Protein AF-A0A6A9SVN7-F1 (afdb_monomer_lite)

Structure (mmCIF, N/CA/C/O backbone):
data_AF-A0A6A9SVN7-F1
#
_entry.id   AF-A0A6A9SVN7-F1
#
loop_
_atom_site.group_PDB
_atom_site.id
_atom_site.type_symbol
_atom_site.label_atom_id
_atom_site.label_alt_id
_atom_site.label_comp_id
_atom_site.label_asym_id
_atom_site.label_entity_id
_atom_site.label_seq_id
_atom_site.pdbx_PDB_ins_code
_atom_site.Cartn_x
_atom_site.Cartn_y
_atom_site.Cartn_z
_atom_site.occupancy
_atom_site.B_iso_or_equiv
_atom_site.auth_seq_id
_atom_site.auth_comp_id
_atom_site.auth_asym_id
_atom_site.auth_atom_id
_atom_site.pdbx_PDB_model_num
ATOM 1 N N . MET A 1 1 ? -4.349 13.868 -35.148 1.00 42.91 1 MET A N 1
ATOM 2 C CA . MET A 1 1 ? -4.771 12.957 -34.073 1.00 42.91 1 MET A CA 1
ATOM 3 C C . MET A 1 1 ? -3.651 13.036 -33.064 1.00 42.91 1 MET A C 1
ATOM 5 O O . MET A 1 1 ? -2.579 12.527 -33.356 1.00 42.91 1 MET A O 1
ATOM 9 N N . GLU A 1 2 ? -3.814 13.814 -31.999 1.00 44.47 2 GLU A N 1
ATOM 10 C CA . GLU A 1 2 ? -2.861 13.771 -30.889 1.00 44.47 2 GLU A CA 1
ATOM 11 C C . GLU A 1 2 ? -3.021 12.393 -30.251 1.00 44.47 2 GLU A C 1
ATOM 13 O O . GLU A 1 2 ? -4.013 12.118 -29.583 1.00 44.47 2 GLU A O 1
ATOM 18 N N . GLN A 1 3 ? -2.095 11.485 -30.566 1.00 47.31 3 GLN A N 1
ATOM 19 C CA . GLN A 1 3 ? -1.826 10.354 -29.695 1.00 47.31 3 GLN A CA 1
ATOM 20 C C . GLN A 1 3 ? -1.275 10.984 -28.423 1.00 47.31 3 GLN A C 1
ATOM 22 O O . GLN A 1 3 ? -0.116 11.386 -28.376 1.00 47.31 3 GLN A O 1
ATOM 27 N N . THR A 1 4 ? -2.140 11.196 -27.437 1.00 45.47 4 THR A N 1
ATOM 28 C CA . THR A 1 4 ? -1.684 11.424 -26.075 1.00 45.47 4 THR A CA 1
ATOM 29 C C . THR A 1 4 ? -0.906 10.175 -25.700 1.00 45.47 4 THR A C 1
ATOM 31 O O . THR A 1 4 ? -1.495 9.099 -25.604 1.00 45.47 4 THR A O 1
ATOM 34 N N . ASP A 1 5 ? 0.409 10.325 -25.607 1.00 53.16 5 ASP A N 1
ATOM 35 C CA . ASP A 1 5 ? 1.361 9.379 -25.038 1.00 53.16 5 ASP A CA 1
ATOM 36 C C . ASP A 1 5 ? 0.943 9.160 -23.576 1.00 53.16 5 ASP A C 1
ATOM 38 O O . ASP A 1 5 ? 1.413 9.825 -22.658 1.00 53.16 5 ASP A O 1
ATOM 42 N N . ALA A 1 6 ? -0.113 8.373 -23.367 1.00 55.12 6 ALA A N 1
ATOM 43 C CA . ALA A 1 6 ? -0.473 7.922 -22.040 1.00 55.12 6 ALA A CA 1
ATOM 44 C C . ALA A 1 6 ? 0.649 6.958 -21.655 1.00 55.12 6 ALA A C 1
ATOM 46 O O . ALA A 1 6 ? 0.839 5.986 -22.391 1.00 55.12 6 ALA A O 1
ATOM 47 N N . PRO A 1 7 ? 1.415 7.233 -20.585 1.00 61.06 7 PRO A N 1
ATOM 48 C CA . PRO A 1 7 ? 2.543 6.390 -20.231 1.00 61.06 7 PRO A CA 1
ATOM 49 C C . PRO A 1 7 ? 2.046 4.954 -20.087 1.00 61.06 7 PRO A C 1
ATOM 51 O O . PRO A 1 7 ? 1.025 4.705 -19.432 1.00 61.06 7 PRO A O 1
ATOM 54 N N . ASP A 1 8 ? 2.741 4.013 -20.729 1.00 79.31 8 ASP A N 1
ATOM 55 C CA . ASP A 1 8 ? 2.484 2.592 -20.530 1.00 79.31 8 ASP A CA 1
ATOM 56 C C . ASP A 1 8 ? 2.488 2.308 -19.018 1.00 79.31 8 ASP A C 1
ATOM 58 O O . ASP A 1 8 ? 3.304 2.872 -18.285 1.00 79.31 8 ASP A O 1
ATOM 62 N N . GLY A 1 9 ? 1.581 1.457 -18.523 1.00 82.00 9 GLY A N 1
ATOM 63 C CA . GLY A 1 9 ? 1.379 1.272 -17.074 1.00 82.00 9 GLY A CA 1
ATOM 64 C C . GLY A 1 9 ? 2.663 0.940 -16.297 1.00 82.00 9 GLY A C 1
ATOM 65 O O . GLY A 1 9 ? 2.828 1.359 -15.156 1.00 82.00 9 GLY A O 1
ATOM 66 N N . TRP A 1 10 ? 3.618 0.272 -16.945 1.00 86.00 10 TRP A N 1
ATOM 67 C CA . TRP A 1 10 ? 4.940 -0.026 -16.389 1.00 86.00 10 TRP A CA 1
ATOM 68 C C . TRP A 1 10 ? 5.873 1.186 -16.314 1.00 86.00 10 TRP A C 1
ATOM 70 O O . TRP A 1 10 ? 6.613 1.317 -15.342 1.00 86.00 10 TRP A O 1
ATOM 80 N N . SER A 1 11 ? 5.828 2.080 -17.304 1.00 87.50 11 SER A N 1
ATOM 81 C CA . SER A 1 11 ? 6.566 3.349 -17.268 1.00 87.50 11 SER A CA 1
ATOM 82 C C . SER A 1 11 ? 6.044 4.222 -16.131 1.00 87.50 11 SER A C 1
ATOM 84 O O . SER A 1 11 ? 6.832 4.722 -15.338 1.00 87.50 11 SER A O 1
ATOM 86 N N . LEU A 1 12 ? 4.719 4.281 -15.956 1.00 87.06 12 LEU A N 1
ATOM 87 C CA . LEU A 1 12 ? 4.095 5.006 -14.848 1.00 87.06 12 LEU A CA 1
ATOM 88 C C . LEU A 1 12 ? 4.547 4.478 -13.474 1.00 87.06 12 LEU A C 1
ATOM 90 O O . LEU A 1 12 ? 4.893 5.269 -12.598 1.00 87.06 12 LEU A O 1
ATOM 94 N N . LEU A 1 13 ? 4.585 3.152 -13.287 1.00 90.50 13 LEU A N 1
ATOM 95 C CA . LEU A 1 13 ? 5.096 2.533 -12.055 1.00 90.50 13 LEU A CA 1
ATOM 96 C C . LEU A 1 13 ? 6.576 2.858 -11.804 1.00 90.50 13 LEU A C 1
ATOM 98 O O . LEU A 1 13 ? 6.973 3.016 -10.653 1.00 90.50 13 LEU A O 1
ATOM 102 N N . ALA A 1 14 ? 7.387 2.941 -12.861 1.00 90.06 14 ALA A N 1
ATOM 103 C CA . ALA A 1 14 ? 8.813 3.248 -12.762 1.00 90.06 14 ALA A CA 1
ATOM 104 C C . ALA A 1 14 ? 9.091 4.735 -12.488 1.00 90.06 14 ALA A C 1
ATOM 106 O O . ALA A 1 14 ? 10.074 5.060 -11.825 1.00 90.06 14 ALA A O 1
ATOM 107 N N . GLU A 1 15 ? 8.245 5.629 -13.000 1.00 91.19 15 GLU A N 1
ATOM 108 C CA . GLU A 1 15 ? 8.360 7.081 -12.818 1.00 91.19 15 GLU A CA 1
ATOM 109 C C . GLU A 1 15 ? 7.776 7.565 -11.484 1.00 91.19 15 GLU A C 1
ATOM 111 O O . GLU A 1 15 ? 8.130 8.647 -11.020 1.00 91.19 15 GLU A O 1
ATOM 116 N N . THR A 1 16 ? 6.899 6.774 -10.859 1.00 92.19 16 THR A N 1
ATOM 117 C CA . THR A 1 16 ? 6.242 7.142 -9.601 1.00 92.19 16 THR A CA 1
ATOM 118 C C . THR A 1 16 ? 6.982 6.541 -8.406 1.00 92.19 16 THR A C 1
ATOM 120 O O . THR A 1 16 ? 6.931 5.330 -8.168 1.00 92.19 16 THR A O 1
ATOM 123 N N . ASP A 1 17 ? 7.639 7.391 -7.614 1.00 93.06 17 ASP A N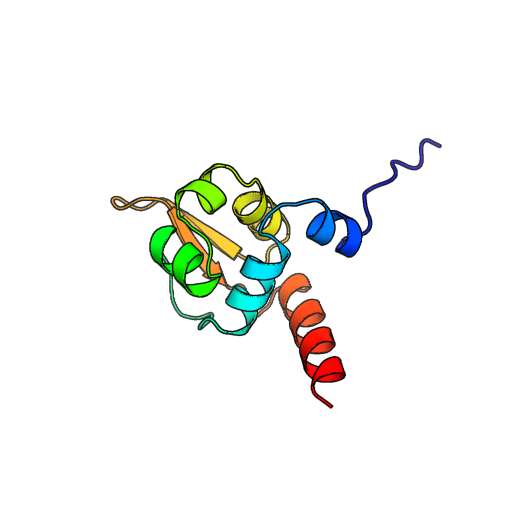 1
ATOM 124 C CA . ASP A 1 17 ? 8.365 6.981 -6.408 1.00 93.06 17 ASP A CA 1
ATOM 125 C C . ASP A 1 17 ? 7.497 6.120 -5.475 1.00 93.06 17 ASP A C 1
ATOM 127 O O . ASP A 1 17 ? 6.408 6.508 -5.059 1.00 93.06 17 ASP A O 1
ATOM 131 N N . GLY A 1 18 ? 7.981 4.928 -5.123 1.00 93.69 18 GLY A N 1
ATOM 132 C CA . GLY A 1 18 ? 7.296 4.013 -4.204 1.00 93.69 18 GLY A CA 1
ATOM 133 C C . GLY A 1 18 ? 6.158 3.185 -4.814 1.00 93.69 18 GLY A C 1
ATOM 134 O O . GLY A 1 18 ? 5.685 2.264 -4.150 1.00 93.69 18 GLY A O 1
ATOM 135 N N . ALA A 1 19 ? 5.755 3.414 -6.069 1.00 94.94 19 ALA A N 1
ATOM 136 C CA . ALA A 1 19 ? 4.652 2.665 -6.678 1.00 94.94 19 ALA A CA 1
ATOM 137 C C . ALA A 1 19 ? 4.956 1.169 -6.838 1.00 94.94 19 ALA A C 1
ATOM 139 O O . ALA A 1 19 ? 4.122 0.335 -6.499 1.00 94.94 19 ALA A O 1
ATOM 140 N N . ALA A 1 20 ? 6.170 0.814 -7.269 1.00 94.50 20 ALA A N 1
ATOM 141 C CA . ALA A 1 20 ? 6.588 -0.587 -7.350 1.00 94.50 20 ALA A CA 1
ATOM 142 C C . ALA A 1 20 ? 6.601 -1.279 -5.972 1.00 94.50 20 ALA A C 1
ATOM 144 O O . ALA A 1 20 ? 6.216 -2.440 -5.863 1.00 94.50 20 ALA A O 1
ATOM 145 N N . ALA A 1 21 ? 7.006 -0.563 -4.917 1.00 96.00 21 ALA A N 1
ATOM 146 C CA . ALA A 1 21 ? 7.033 -1.094 -3.555 1.00 96.00 21 ALA A CA 1
ATOM 147 C C . ALA A 1 21 ? 5.618 -1.295 -2.986 1.00 96.00 21 ALA A C 1
ATOM 149 O O . ALA A 1 21 ? 5.352 -2.293 -2.321 1.00 96.00 21 ALA A O 1
ATOM 150 N N . LEU A 1 22 ? 4.697 -0.376 -3.287 1.00 96.44 22 LEU A N 1
ATOM 151 C CA . LEU A 1 22 ? 3.285 -0.499 -2.922 1.00 96.44 22 LEU A CA 1
ATOM 152 C C . LEU A 1 22 ? 2.579 -1.615 -3.695 1.00 96.44 22 LEU A C 1
ATOM 154 O O . LEU A 1 22 ? 1.766 -2.324 -3.112 1.00 96.44 22 LEU A O 1
ATOM 158 N N . LEU A 1 23 ? 2.907 -1.802 -4.977 1.00 95.69 23 LEU A N 1
ATOM 159 C CA . LEU A 1 23 ? 2.388 -2.913 -5.773 1.00 95.69 23 LEU A CA 1
ATOM 160 C C . LEU A 1 23 ? 2.854 -4.262 -5.211 1.00 95.69 23 LEU A C 1
ATOM 162 O O . LEU A 1 23 ? 2.041 -5.163 -5.033 1.00 95.69 23 LEU A O 1
ATOM 166 N N . ASP A 1 24 ? 4.142 -4.388 -4.878 1.00 95.69 24 ASP A N 1
ATOM 167 C CA . ASP A 1 24 ? 4.672 -5.582 -4.207 1.00 95.69 24 ASP A CA 1
ATOM 168 C C . ASP A 1 24 ? 3.986 -5.828 -2.854 1.00 95.69 24 ASP A C 1
ATOM 170 O O . ASP A 1 24 ? 3.605 -6.958 -2.548 1.00 95.69 24 ASP A O 1
ATOM 174 N N . ALA A 1 25 ? 3.779 -4.774 -2.058 1.00 96.69 25 ALA A N 1
ATOM 175 C CA . ALA A 1 25 ? 3.061 -4.881 -0.794 1.00 96.69 25 ALA A CA 1
ATOM 176 C C . ALA A 1 25 ? 1.623 -5.371 -0.999 1.00 96.69 25 ALA A C 1
ATOM 178 O O . ALA A 1 25 ? 1.202 -6.294 -0.308 1.00 96.69 25 ALA A O 1
ATOM 179 N N . ALA A 1 26 ? 0.897 -4.824 -1.977 1.00 96.38 26 ALA A N 1
ATOM 180 C CA . ALA A 1 26 ? -0.475 -5.226 -2.279 1.00 96.38 26 ALA A CA 1
ATOM 181 C C . A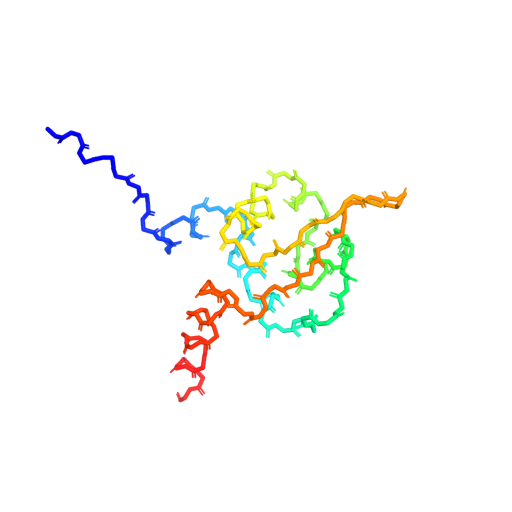LA A 1 26 ? -0.595 -6.729 -2.585 1.00 96.38 26 ALA A C 1
ATOM 183 O O . ALA A 1 26 ? -1.546 -7.366 -2.146 1.00 96.38 26 ALA A O 1
ATOM 184 N N . LEU A 1 27 ? 0.393 -7.323 -3.264 1.00 95.94 27 LEU A N 1
ATOM 185 C CA . LEU A 1 27 ? 0.417 -8.764 -3.552 1.00 95.94 27 LEU A CA 1
ATOM 186 C C . LEU A 1 27 ? 0.671 -9.644 -2.312 1.00 95.94 27 LEU A C 1
ATOM 188 O O . LEU A 1 27 ? 0.442 -10.852 -2.368 1.00 95.94 27 LEU A O 1
ATOM 192 N N . ARG A 1 28 ? 1.163 -9.069 -1.207 1.00 95.00 28 ARG A N 1
ATOM 193 C CA . ARG A 1 28 ? 1.452 -9.778 0.054 1.00 95.00 28 ARG A CA 1
ATOM 194 C C . ARG A 1 28 ? 0.405 -9.552 1.143 1.00 95.00 28 ARG A C 1
ATOM 196 O O . ARG A 1 28 ? 0.368 -10.331 2.095 1.00 95.00 28 ARG A O 1
ATOM 203 N N . LEU A 1 29 ? -0.364 -8.472 1.043 1.00 96.62 29 LEU A N 1
ATOM 204 C CA . LEU A 1 29 ? -1.397 -8.095 2.004 1.00 96.62 29 LEU A CA 1
ATOM 205 C C . LEU A 1 29 ? -2.670 -8.928 1.814 1.00 96.62 29 LEU A C 1
ATOM 207 O O . LEU A 1 29 ? -2.917 -9.474 0.738 1.00 96.62 29 LEU A O 1
ATOM 211 N N . ASP A 1 30 ? -3.468 -9.029 2.875 1.00 94.69 30 ASP A N 1
ATOM 212 C CA . ASP A 1 30 ? -4.747 -9.731 2.845 1.00 94.69 30 ASP A CA 1
ATOM 213 C C . ASP A 1 30 ? -5.834 -8.814 2.247 1.00 94.69 30 ASP A C 1
ATOM 215 O O . ASP A 1 30 ? -6.025 -7.699 2.738 1.00 94.69 30 ASP A O 1
ATOM 219 N N . PRO A 1 31 ? -6.538 -9.225 1.177 1.00 94.50 31 PRO A N 1
ATOM 220 C CA . PRO A 1 31 ? -7.514 -8.365 0.508 1.00 94.50 31 PRO A CA 1
ATOM 221 C C . PRO A 1 31 ? -8.822 -8.185 1.290 1.00 94.50 31 PRO A C 1
ATOM 223 O O . PRO A 1 31 ? -9.586 -7.267 0.991 1.00 94.50 31 PRO A O 1
ATOM 226 N N . ASP A 1 32 ? -9.095 -9.016 2.301 1.00 93.88 32 ASP A N 1
ATOM 227 C CA . ASP A 1 32 ? -10.264 -8.860 3.171 1.00 93.88 32 ASP A CA 1
ATOM 228 C C . ASP A 1 32 ? -9.995 -7.882 4.337 1.00 93.88 32 ASP A C 1
ATOM 230 O O . ASP A 1 32 ? -10.926 -7.485 5.050 1.00 93.88 32 ASP A O 1
ATOM 234 N N . GLU A 1 33 ? -8.744 -7.447 4.523 1.00 96.06 33 GLU A N 1
ATOM 235 C CA . GLU A 1 33 ? -8.316 -6.548 5.594 1.00 96.06 33 GLU A CA 1
ATOM 236 C C . GLU A 1 33 ? -8.160 -5.088 5.126 1.00 96.06 33 GLU A C 1
ATOM 238 O O . GLU A 1 33 ? -7.895 -4.783 3.963 1.00 96.06 33 GLU A O 1
ATOM 243 N N . GLN A 1 34 ? -8.362 -4.152 6.058 1.00 96.75 34 GLN A N 1
ATOM 244 C CA . GLN A 1 34 ? -8.143 -2.723 5.835 1.00 96.75 34 GLN A CA 1
ATOM 245 C C . GLN A 1 34 ? -6.861 -2.289 6.536 1.00 96.75 34 GLN A C 1
ATOM 247 O O . GLN A 1 34 ? -6.682 -2.557 7.723 1.00 96.75 34 GLN A O 1
ATOM 252 N N . TYR A 1 35 ? -6.028 -1.545 5.819 1.00 96.62 35 TYR A N 1
ATOM 253 C CA . TYR A 1 35 ? -4.738 -1.060 6.285 1.00 96.62 35 TYR A CA 1
ATOM 254 C C . TYR A 1 35 ? -4.740 0.460 6.378 1.00 96.62 35 TYR A C 1
ATOM 256 O O . TYR A 1 35 ? -5.155 1.157 5.453 1.00 96.62 35 TYR A O 1
ATOM 264 N N . THR A 1 36 ? -4.243 1.008 7.480 1.00 96.25 36 THR A N 1
ATOM 265 C CA . THR A 1 36 ? -3.979 2.448 7.583 1.00 96.25 36 THR A CA 1
ATOM 266 C C . THR A 1 36 ? -2.810 2.857 6.683 1.00 96.25 36 THR A C 1
ATOM 268 O O . THR A 1 36 ? -1.976 2.031 6.309 1.00 96.25 36 THR A O 1
ATOM 271 N N . SER A 1 37 ? -2.662 4.158 6.401 1.00 94.50 37 SER A N 1
ATOM 272 C CA . SER A 1 37 ? -1.467 4.691 5.718 1.00 94.50 37 SER A CA 1
ATOM 273 C C . SER A 1 37 ? -0.149 4.223 6.355 1.00 94.50 37 SER A C 1
ATOM 275 O O . SER A 1 37 ? 0.826 3.976 5.652 1.00 94.50 37 SER A O 1
ATOM 277 N N . THR A 1 38 ? -0.110 4.086 7.685 1.00 95.44 38 THR A N 1
ATOM 278 C CA . THR A 1 38 ? 1.100 3.650 8.398 1.00 95.44 38 THR A CA 1
ATOM 279 C C . THR A 1 38 ? 1.415 2.186 8.123 1.00 95.44 38 THR A C 1
ATOM 281 O O . THR A 1 38 ? 2.561 1.857 7.832 1.00 95.44 38 THR A O 1
ATOM 284 N N . GLU A 1 39 ? 0.407 1.319 8.195 1.00 96.62 39 GLU A N 1
ATOM 285 C CA . GLU A 1 39 ? 0.560 -0.116 7.933 1.00 96.62 39 GLU A CA 1
ATOM 286 C C . GLU A 1 39 ? 0.897 -0.378 6.467 1.00 96.62 39 GLU A C 1
ATOM 288 O O . GLU A 1 39 ? 1.764 -1.198 6.173 1.00 96.62 39 GLU A O 1
ATOM 293 N N . LEU A 1 40 ? 0.291 0.380 5.550 1.00 95.94 40 LEU A N 1
ATOM 294 C CA . LEU A 1 40 ? 0.613 0.309 4.131 1.00 95.94 40 LEU A CA 1
ATOM 295 C C . LEU A 1 40 ? 2.068 0.729 3.856 1.00 95.94 40 LEU A C 1
ATOM 297 O O . LEU A 1 40 ? 2.772 0.053 3.104 1.00 95.94 40 LEU A O 1
ATOM 301 N N . ALA A 1 41 ? 2.540 1.816 4.481 1.00 96.31 41 ALA A N 1
ATOM 302 C CA . ALA A 1 41 ? 3.932 2.248 4.357 1.00 96.31 41 ALA A CA 1
ATOM 303 C C . ALA A 1 41 ? 4.905 1.188 4.894 1.00 96.31 41 ALA A C 1
ATOM 305 O O . ALA A 1 41 ? 5.890 0.879 4.226 1.00 96.31 41 ALA A O 1
ATOM 306 N N . ASP A 1 42 ? 4.609 0.607 6.061 1.00 96.88 42 ASP A N 1
ATOM 307 C CA . ASP A 1 42 ? 5.423 -0.450 6.670 1.00 96.88 42 ASP A CA 1
ATOM 308 C C . ASP A 1 42 ? 5.491 -1.695 5.775 1.00 96.88 42 ASP A C 1
ATOM 310 O O . ASP A 1 42 ? 6.583 -2.168 5.449 1.00 96.88 42 ASP A O 1
ATOM 314 N N . ALA A 1 43 ? 4.342 -2.152 5.267 1.00 96.69 43 ALA A N 1
ATOM 315 C CA . ALA A 1 43 ? 4.260 -3.288 4.355 1.00 96.69 43 ALA A CA 1
ATOM 316 C C . ALA A 1 43 ? 5.069 -3.073 3.065 1.00 96.69 43 ALA A C 1
ATOM 318 O O . ALA A 1 43 ? 5.672 -4.023 2.555 1.00 96.69 43 ALA A O 1
ATOM 319 N N . ALA A 1 44 ? 5.113 -1.837 2.559 1.00 96.25 44 ALA A N 1
ATOM 320 C CA . ALA A 1 44 ? 5.895 -1.433 1.390 1.00 96.25 44 ALA A CA 1
ATOM 321 C C . ALA A 1 44 ? 7.363 -1.088 1.703 1.00 96.25 44 ALA A C 1
ATOM 323 O O . ALA A 1 44 ? 8.135 -0.803 0.787 1.00 96.25 44 ALA A O 1
ATOM 324 N N . GLY A 1 45 ? 7.778 -1.095 2.974 1.00 96.50 45 GLY A N 1
ATOM 325 C CA . GLY A 1 45 ? 9.126 -0.688 3.381 1.00 96.50 45 GLY A CA 1
ATOM 326 C C . GLY A 1 45 ? 9.426 0.798 3.135 1.00 96.50 45 GLY A C 1
ATOM 327 O O . GLY A 1 45 ? 10.589 1.179 2.989 1.00 96.50 45 GLY A O 1
ATOM 328 N N . LEU A 1 46 ? 8.389 1.633 3.067 1.00 96.06 46 LEU A N 1
ATOM 329 C CA . LEU A 1 46 ? 8.471 3.077 2.862 1.00 96.06 46 LEU A CA 1
ATOM 330 C C . LEU A 1 46 ? 8.367 3.815 4.197 1.00 96.06 46 LEU A C 1
ATOM 332 O O . LEU A 1 46 ? 7.737 3.348 5.146 1.00 96.06 46 LEU A O 1
ATOM 336 N N . THR A 1 47 ? 8.938 5.018 4.282 1.00 95.69 47 THR A N 1
ATOM 337 C CA . THR A 1 47 ? 8.611 5.890 5.416 1.00 95.69 47 THR A CA 1
ATOM 338 C C . THR A 1 47 ? 7.264 6.570 5.178 1.00 95.69 47 THR A C 1
ATOM 340 O O . THR A 1 47 ? 6.893 6.862 4.043 1.00 95.69 47 THR A O 1
ATOM 343 N N . MET A 1 48 ? 6.554 6.928 6.253 1.00 94.25 48 MET A N 1
ATOM 344 C CA . MET A 1 48 ? 5.321 7.728 6.154 1.00 94.25 48 MET A CA 1
ATOM 345 C C . MET A 1 48 ? 5.518 9.039 5.383 1.00 94.25 48 MET A C 1
ATOM 347 O O . MET A 1 48 ? 4.604 9.520 4.720 1.00 94.25 48 MET A O 1
ATOM 351 N N . LYS A 1 49 ? 6.721 9.623 5.451 1.00 94.50 49 LYS A N 1
ATOM 352 C CA . LYS A 1 49 ? 7.044 10.833 4.696 1.00 94.50 49 LYS A CA 1
ATOM 353 C C . LYS A 1 49 ? 7.127 10.546 3.196 1.00 94.50 49 LYS A C 1
ATOM 355 O O . LYS A 1 49 ? 6.664 11.372 2.422 1.00 94.50 49 LYS A O 1
ATOM 360 N N . ASP A 1 50 ? 7.700 9.410 2.801 1.00 93.12 50 ASP A N 1
ATOM 361 C CA . ASP A 1 50 ? 7.773 9.007 1.392 1.00 93.12 50 ASP A CA 1
ATOM 362 C C . ASP A 1 50 ? 6.375 8.711 0.847 1.00 93.12 50 ASP A C 1
ATOM 364 O O . ASP A 1 50 ? 6.027 9.204 -0.220 1.00 93.12 50 ASP A O 1
ATOM 368 N N . LEU A 1 51 ? 5.542 8.004 1.620 1.00 92.25 51 LEU A N 1
ATOM 369 C CA . LEU A 1 51 ? 4.154 7.726 1.246 1.00 92.25 51 LEU A CA 1
ATOM 370 C C . LEU A 1 51 ? 3.346 9.018 1.038 1.00 92.25 51 LEU A C 1
ATOM 372 O O . LEU A 1 51 ? 2.611 9.128 0.067 1.00 92.25 51 LEU A O 1
ATOM 376 N N . TYR A 1 52 ? 3.496 10.004 1.928 1.00 90.12 52 TYR A N 1
ATOM 377 C CA . TYR A 1 52 ? 2.747 11.265 1.856 1.00 90.12 52 TYR A CA 1
ATOM 378 C C . TYR A 1 52 ? 3.223 12.199 0.734 1.00 90.12 52 TYR A C 1
ATOM 380 O O . TYR A 1 52 ? 2.453 13.011 0.230 1.00 90.12 52 TYR A O 1
ATOM 388 N N . LEU A 1 53 ? 4.510 12.141 0.385 1.00 91.69 53 LEU A N 1
ATOM 389 C CA . LEU A 1 53 ? 5.077 12.939 -0.705 1.00 91.69 53 LEU A CA 1
ATOM 390 C C . LEU A 1 53 ? 4.895 12.281 -2.075 1.00 91.69 53 LEU A C 1
ATOM 392 O O . LEU A 1 53 ? 5.119 12.945 -3.084 1.00 91.69 53 LEU A O 1
ATOM 396 N N . SER A 1 54 ? 4.532 11.001 -2.101 1.00 92.38 54 SER A N 1
ATOM 397 C CA . SER A 1 54 ? 4.326 10.235 -3.318 1.00 92.38 54 SER A CA 1
ATOM 398 C C . SER A 1 54 ? 2.874 10.304 -3.782 1.00 92.38 54 SER A C 1
ATOM 400 O O . SER A 1 54 ? 1.940 10.157 -2.995 1.00 92.38 54 SER A O 1
ATOM 402 N N . ASP A 1 55 ? 2.685 10.432 -5.092 1.00 93.50 55 ASP A N 1
ATOM 403 C CA . ASP A 1 55 ? 1.385 10.269 -5.744 1.00 93.50 55 ASP A CA 1
ATOM 404 C C . ASP A 1 55 ? 0.980 8.788 -5.897 1.00 93.50 55 ASP A C 1
ATOM 406 O O . ASP A 1 55 ? -0.131 8.488 -6.338 1.00 93.50 55 ASP A O 1
ATOM 410 N N . ALA A 1 56 ? 1.852 7.841 -5.527 1.00 94.38 56 ALA A N 1
ATOM 411 C CA . ALA A 1 56 ? 1.639 6.413 -5.744 1.00 94.38 56 ALA A CA 1
ATOM 412 C C . ALA A 1 56 ? 0.366 5.846 -5.092 1.00 94.38 56 ALA A C 1
ATOM 414 O O . ALA A 1 56 ? -0.340 5.116 -5.787 1.00 94.38 56 ALA A O 1
ATOM 415 N N . PRO A 1 57 ? 0.009 6.156 -3.827 1.00 93.50 57 PRO A N 1
ATOM 416 C CA . PRO A 1 57 ? -1.203 5.600 -3.221 1.00 93.50 57 PRO A CA 1
ATOM 417 C C . PRO A 1 57 ? -2.467 6.029 -3.970 1.00 93.50 57 PRO A C 1
ATOM 419 O O . PRO A 1 57 ? -3.331 5.205 -4.261 1.00 93.50 57 PRO A O 1
ATOM 422 N N . ALA A 1 58 ? -2.546 7.311 -4.339 1.00 93.00 58 ALA A N 1
ATOM 423 C CA . ALA A 1 58 ? -3.673 7.859 -5.085 1.00 93.00 58 ALA A CA 1
ATOM 424 C C . ALA A 1 58 ? -3.725 7.314 -6.519 1.00 93.00 58 ALA A C 1
ATOM 426 O O . ALA A 1 58 ? -4.793 6.943 -6.997 1.00 93.00 58 ALA A O 1
ATOM 427 N N . MET A 1 59 ? -2.574 7.217 -7.189 1.00 93.81 59 MET A N 1
ATOM 428 C CA . MET A 1 59 ? -2.471 6.662 -8.539 1.00 93.81 59 MET A CA 1
ATOM 429 C C . MET A 1 59 ? -2.882 5.186 -8.584 1.00 93.81 59 MET A C 1
ATOM 431 O O . MET A 1 59 ? -3.647 4.788 -9.458 1.00 93.81 59 MET A O 1
ATOM 435 N N . LEU A 1 60 ? -2.427 4.374 -7.629 1.00 94.19 60 LEU A N 1
ATOM 436 C CA . LEU A 1 60 ? -2.780 2.956 -7.563 1.00 94.19 60 LEU A CA 1
ATOM 437 C C . LEU A 1 60 ? -4.254 2.748 -7.183 1.00 94.19 60 LEU A C 1
ATOM 439 O O . LEU A 1 60 ? -4.891 1.841 -7.716 1.00 94.19 60 LEU A O 1
ATOM 443 N N . ALA A 1 61 ? -4.819 3.613 -6.335 1.00 94.56 61 ALA A N 1
ATOM 444 C CA . ALA A 1 61 ? -6.253 3.618 -6.049 1.00 94.56 61 ALA A CA 1
ATOM 445 C C . ALA A 1 61 ? -7.097 3.996 -7.281 1.00 94.56 61 ALA A C 1
ATOM 447 O O . ALA A 1 61 ? -8.089 3.334 -7.572 1.00 94.56 61 ALA A O 1
ATOM 448 N N . ASP A 1 62 ? -6.680 5.001 -8.059 1.00 92.44 62 ASP A N 1
ATOM 449 C CA . ASP A 1 62 ? -7.336 5.380 -9.325 1.00 92.44 62 ASP A CA 1
ATOM 450 C C . ASP A 1 62 ? -7.337 4.231 -10.346 1.00 92.44 62 ASP A C 1
ATOM 452 O O . ASP A 1 62 ? -8.298 4.046 -11.093 1.00 92.44 62 ASP A O 1
ATOM 456 N N . ARG A 1 63 ? -6.289 3.399 -10.335 1.00 90.75 63 ARG A N 1
ATOM 457 C CA . ARG A 1 63 ? -6.20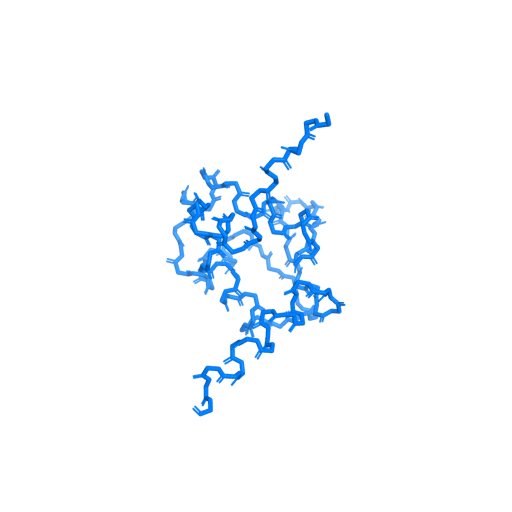1 2.183 -11.161 1.00 90.75 63 ARG A CA 1
ATOM 458 C C . ARG A 1 63 ? -6.903 0.966 -10.566 1.00 90.75 63 ARG A C 1
ATOM 460 O O . ARG A 1 63 ? -6.806 -0.115 -11.141 1.00 90.75 63 ARG A O 1
ATOM 467 N N . GLY A 1 64 ? -7.618 1.147 -9.461 1.00 93.25 64 GLY A N 1
ATOM 468 C CA . GLY A 1 64 ? -8.423 0.113 -8.830 1.00 93.25 64 GLY A CA 1
ATOM 469 C C . GLY A 1 64 ? -7.622 -0.907 -8.035 1.00 93.25 64 GLY A C 1
ATOM 470 O O . GLY A 1 64 ? -8.222 -1.856 -7.573 1.00 93.25 64 GLY A O 1
ATOM 471 N N . LEU A 1 65 ? -6.308 -0.739 -7.840 1.00 95.31 65 LEU A N 1
ATOM 472 C CA . LEU A 1 65 ? -5.533 -1.667 -7.005 1.00 95.31 65 LEU A CA 1
ATOM 473 C C . LEU A 1 65 ? -5.917 -1.543 -5.524 1.00 95.31 65 LEU A C 1
ATOM 475 O O . LEU A 1 65 ? -5.906 -2.528 -4.787 1.00 95.31 65 LEU A O 1
ATOM 479 N N . PHE A 1 66 ? -6.233 -0.320 -5.095 1.00 96.81 66 PHE A N 1
ATOM 480 C CA . PHE A 1 66 ? -6.681 -0.035 -3.741 1.00 96.81 66 PHE A CA 1
ATOM 481 C C . PHE A 1 66 ? -8.070 0.589 -3.744 1.00 96.81 66 PHE A C 1
ATOM 483 O O . PHE A 1 66 ? -8.309 1.612 -4.385 1.00 96.81 66 PHE A O 1
ATOM 490 N N . GLU A 1 67 ? -8.953 0.044 -2.923 1.00 96.38 67 GLU A N 1
ATOM 491 C CA . GLU A 1 67 ? -10.120 0.769 -2.448 1.00 96.38 67 GLU A CA 1
ATOM 492 C C . GLU A 1 67 ? -9.715 1.637 -1.258 1.00 96.38 67 GLU A C 1
ATOM 494 O O . G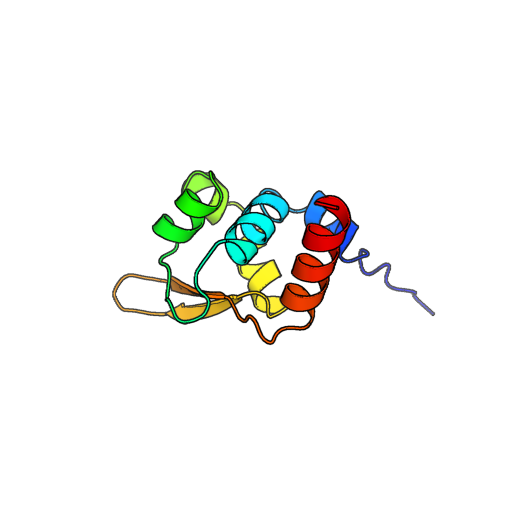LU A 1 67 ? -8.973 1.201 -0.376 1.00 96.38 67 GLU A O 1
ATOM 499 N N . THR A 1 68 ? -10.207 2.875 -1.220 1.00 95.50 68 THR A N 1
ATOM 500 C CA . THR A 1 68 ? -9.893 3.823 -0.146 1.00 95.50 68 THR A CA 1
ATOM 501 C C . THR A 1 68 ? -11.152 4.278 0.570 1.00 95.50 68 THR A C 1
ATOM 503 O O . THR A 1 68 ? -12.203 4.469 -0.047 1.00 95.50 68 THR A O 1
ATOM 506 N N . ALA A 1 69 ? -11.045 4.466 1.882 1.00 94.31 69 ALA A N 1
ATOM 507 C CA . ALA A 1 69 ? -12.109 5.038 2.696 1.00 94.31 69 ALA A CA 1
ATOM 508 C C . ALA A 1 69 ? -11.537 6.032 3.713 1.00 94.31 69 ALA A C 1
ATOM 510 O O . ALA A 1 69 ? -10.451 5.832 4.259 1.00 94.31 69 ALA A O 1
ATOM 511 N N . GLU A 1 70 ? -12.275 7.110 3.976 1.00 94.25 70 GLU A N 1
ATOM 512 C CA . GLU A 1 70 ? -11.959 8.042 5.060 1.00 94.25 70 GLU A CA 1
ATOM 513 C C . GLU A 1 70 ? -12.624 7.578 6.361 1.00 94.25 70 GLU A C 1
ATOM 515 O O . GLU A 1 70 ? -13.822 7.288 6.396 1.00 94.25 70 GLU A O 1
ATOM 520 N N . THR A 1 71 ? -11.840 7.526 7.436 1.00 92.38 71 THR A N 1
ATOM 521 C CA . THR A 1 71 ? -12.278 7.157 8.790 1.00 92.38 71 THR A CA 1
ATOM 522 C C . THR A 1 71 ? -11.897 8.251 9.790 1.00 92.38 71 THR A C 1
ATOM 524 O O . THR A 1 71 ? -11.137 9.163 9.456 1.00 92.38 71 THR A O 1
ATOM 527 N N . ASP A 1 72 ? -12.379 8.157 11.034 1.00 89.31 72 ASP A N 1
ATOM 528 C CA . ASP A 1 72 ? -11.981 9.067 12.120 1.00 89.31 72 ASP A CA 1
ATOM 529 C C . ASP A 1 72 ? -10.460 9.060 12.393 1.00 89.31 72 ASP A C 1
ATOM 531 O O . ASP A 1 72 ? -9.908 10.070 12.834 1.00 89.31 72 ASP A O 1
ATOM 535 N N . ASP A 1 73 ? -9.775 7.955 12.080 1.00 86.19 73 ASP A N 1
ATOM 536 C CA . ASP A 1 73 ? -8.329 7.767 12.258 1.00 86.19 73 ASP A CA 1
ATOM 537 C C . ASP A 1 73 ? -7.515 8.062 10.976 1.00 86.19 73 ASP A C 1
ATOM 539 O O . ASP A 1 73 ? -6.288 7.935 10.964 1.00 86.19 73 ASP A O 1
ATOM 543 N N . GLY A 1 74 ? -8.180 8.498 9.899 1.00 88.88 74 GLY A N 1
ATOM 544 C CA . GLY A 1 74 ? -7.570 8.848 8.614 1.00 88.88 74 GLY A CA 1
ATOM 545 C C . GLY A 1 74 ? -7.950 7.907 7.469 1.00 88.88 74 GLY A C 1
ATOM 546 O O . GLY A 1 74 ? -8.951 7.192 7.527 1.00 88.88 74 GLY A O 1
ATOM 547 N N . THR A 1 75 ? -7.166 7.946 6.390 1.00 93.44 75 THR A N 1
ATOM 548 C CA . THR A 1 75 ? -7.392 7.120 5.196 1.00 93.44 75 THR A CA 1
ATOM 549 C C . THR A 1 75 ? -6.982 5.674 5.450 1.00 93.44 75 THR A C 1
ATOM 551 O O . THR A 1 75 ? -5.868 5.407 5.915 1.00 93.44 75 THR A O 1
ATOM 554 N N . VAL A 1 76 ? -7.873 4.753 5.095 1.00 96.25 76 VAL A N 1
ATOM 555 C CA . VAL A 1 76 ? -7.600 3.316 5.054 1.00 96.25 76 VAL A CA 1
ATOM 556 C C . VAL A 1 76 ? -7.644 2.808 3.618 1.00 96.25 76 VAL A C 1
ATOM 558 O O . VAL A 1 76 ? -8.352 3.363 2.775 1.00 96.25 76 VAL A O 1
ATOM 561 N N . TYR A 1 77 ? -6.877 1.755 3.366 1.00 96.69 77 TYR A N 1
ATOM 562 C CA . TYR A 1 77 ? -6.679 1.123 2.072 1.00 96.69 77 TYR A CA 1
ATOM 563 C C . TYR A 1 77 ? -7.028 -0.356 2.184 1.00 96.69 77 TYR A C 1
ATOM 565 O O . TYR A 1 77 ? -6.591 -1.027 3.119 1.00 96.69 77 TYR A O 1
ATOM 573 N N . ARG A 1 78 ? -7.773 -0.872 1.215 1.00 97.56 78 ARG A N 1
ATOM 574 C CA . ARG A 1 78 ? -8.005 -2.305 1.031 1.00 97.56 78 ARG A CA 1
ATOM 575 C C . ARG A 1 78 ? -7.527 -2.698 -0.356 1.00 97.56 78 ARG A C 1
ATOM 577 O O . ARG A 1 78 ? -7.744 -1.947 -1.302 1.00 97.56 78 ARG A O 1
ATOM 584 N N . VAL A 1 79 ? -6.863 -3.843 -0.475 1.00 97.75 79 VAL A N 1
ATOM 585 C CA . VAL A 1 79 ? -6.456 -4.372 -1.783 1.00 97.75 79 VAL A CA 1
ATOM 586 C C . VAL A 1 79 ? -7.686 -4.910 -2.507 1.00 97.75 79 VAL A C 1
ATOM 588 O O . VAL A 1 79 ? -8.388 -5.761 -1.968 1.00 97.75 79 VAL A O 1
ATOM 591 N N . ASP A 1 80 ? -7.924 -4.456 -3.734 1.00 96.94 80 ASP A N 1
ATOM 592 C CA . ASP A 1 80 ? -8.973 -5.016 -4.590 1.00 96.94 80 ASP A CA 1
ATOM 593 C C . ASP A 1 80 ? -8.394 -6.184 -5.401 1.00 96.94 80 ASP A C 1
ATOM 595 O O . ASP A 1 80 ? -7.817 -6.008 -6.480 1.00 96.94 80 ASP A O 1
ATOM 599 N N . ALA A 1 81 ? -8.498 -7.394 -4.848 1.00 94.38 81 ALA A N 1
ATOM 600 C CA . ALA A 1 81 ? -7.963 -8.607 -5.475 1.00 94.38 81 ALA A CA 1
ATOM 601 C C . ALA A 1 81 ? -8.713 -9.024 -6.755 1.00 94.38 81 ALA A C 1
ATOM 603 O O . ALA A 1 81 ? -8.189 -9.819 -7.536 1.00 94.38 81 ALA A O 1
ATOM 604 N N . ASP A 1 82 ? -9.912 -8.483 -6.977 1.00 94.44 82 ASP A N 1
ATOM 605 C CA . ASP A 1 82 ? -10.704 -8.684 -8.192 1.00 94.44 82 ASP A CA 1
ATOM 606 C C . ASP A 1 82 ? -10.346 -7.681 -9.311 1.00 94.44 82 ASP A C 1
ATOM 608 O O . ASP A 1 82 ? -10.852 -7.798 -10.433 1.00 94.44 82 ASP A O 1
ATOM 612 N N . SER A 1 83 ? -9.465 -6.706 -9.049 1.00 94.12 83 SER A N 1
ATOM 613 C CA . SER A 1 83 ? -9.058 -5.723 -10.054 1.00 94.12 83 SER A CA 1
ATOM 614 C C . SER A 1 83 ? -8.178 -6.342 -11.141 1.00 94.12 83 SER A C 1
ATOM 616 O O . SER A 1 83 ? -7.278 -7.145 -10.885 1.00 94.12 83 SER A O 1
ATOM 618 N N . GLU A 1 84 ? -8.353 -5.871 -12.381 1.00 92.56 84 GLU A N 1
ATOM 619 C CA . GLU A 1 84 ? -7.479 -6.240 -13.507 1.00 92.56 84 GLU A CA 1
ATOM 620 C C . GLU A 1 84 ? -6.009 -5.859 -13.237 1.00 92.56 84 GLU A C 1
ATOM 622 O O . GLU A 1 84 ? -5.086 -6.522 -13.712 1.00 92.56 84 GLU A O 1
ATOM 627 N N . ALA A 1 85 ? -5.779 -4.798 -12.452 1.00 91.25 85 ALA A N 1
ATOM 628 C CA . ALA A 1 85 ? -4.447 -4.368 -12.040 1.00 91.25 85 ALA A CA 1
ATOM 629 C C . ALA A 1 85 ? -3.784 -5.382 -11.095 1.00 91.25 85 ALA A C 1
ATOM 631 O O . ALA A 1 85 ? -2.616 -5.730 -11.301 1.00 91.25 85 ALA A O 1
ATOM 632 N N . TYR A 1 86 ? -4.523 -5.876 -10.094 1.00 94.38 86 TYR A N 1
ATOM 633 C CA . TYR A 1 86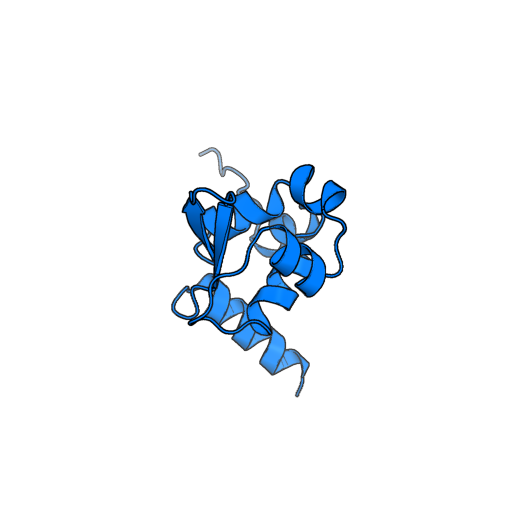 ? -4.044 -6.921 -9.193 1.00 94.38 86 TYR A CA 1
ATOM 634 C C . TYR A 1 86 ? -3.788 -8.225 -9.951 1.00 94.38 86 TYR A C 1
ATOM 636 O O . TYR A 1 86 ? -2.700 -8.789 -9.830 1.00 94.38 86 TYR A O 1
ATOM 644 N N . GLU A 1 87 ? -4.736 -8.670 -10.786 1.00 94.38 87 GLU A N 1
ATOM 645 C CA . GLU A 1 87 ? -4.597 -9.903 -11.572 1.00 94.38 87 GLU A CA 1
ATOM 646 C C . GLU A 1 87 ? -3.339 -9.864 -12.455 1.00 94.38 87 GLU A C 1
ATOM 648 O O . GLU A 1 87 ? -2.516 -10.783 -12.414 1.00 94.38 87 GLU A O 1
ATOM 653 N N . ALA A 1 88 ? -3.129 -8.772 -13.198 1.00 92.31 88 ALA A N 1
ATOM 654 C CA . ALA A 1 88 ? -1.959 -8.618 -14.060 1.00 92.31 88 ALA A CA 1
ATOM 655 C C . ALA A 1 88 ? -0.638 -8.638 -13.269 1.00 92.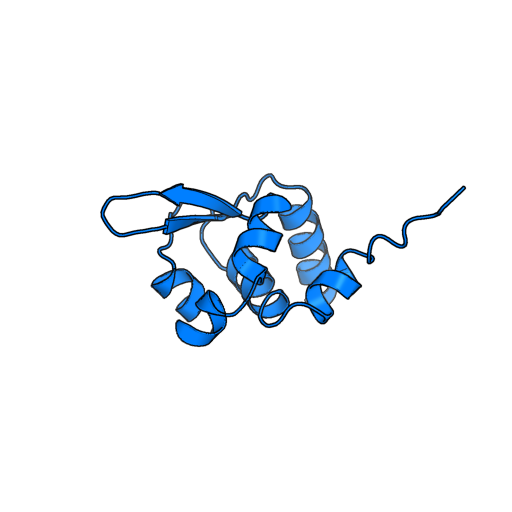31 88 ALA A C 1
ATOM 657 O O . ALA A 1 88 ? 0.332 -9.278 -13.693 1.00 92.31 88 ALA A O 1
ATOM 658 N N . ALA A 1 89 ? -0.592 -7.964 -12.117 1.00 92.50 89 ALA A N 1
ATOM 659 C CA . ALA A 1 89 ? 0.586 -7.937 -11.256 1.00 92.50 89 ALA A CA 1
ATOM 660 C C . ALA A 1 89 ? 0.873 -9.311 -10.631 1.00 92.50 89 ALA A C 1
ATOM 662 O O . ALA A 1 89 ? 2.022 -9.759 -10.638 1.00 92.50 89 ALA A O 1
ATOM 663 N N . ALA A 1 90 ? -0.163 -10.010 -10.162 1.00 94.00 90 ALA A N 1
ATOM 664 C CA . ALA A 1 90 ? -0.056 -11.348 -9.595 1.00 94.00 90 ALA A CA 1
ATOM 665 C C . ALA A 1 90 ? 0.419 -12.369 -10.640 1.00 94.00 90 ALA A C 1
ATOM 667 O O . ALA A 1 90 ? 1.325 -13.157 -10.363 1.00 94.00 90 ALA A O 1
ATOM 668 N N . MET A 1 91 ? -0.126 -12.322 -11.861 1.00 94.44 91 MET A N 1
ATOM 669 C CA . MET A 1 91 ? 0.317 -13.173 -12.971 1.00 94.44 91 MET A CA 1
ATOM 670 C C . MET A 1 91 ? 1.787 -12.935 -13.323 1.00 94.44 91 MET A C 1
ATOM 672 O O . MET A 1 91 ? 2.539 -13.890 -13.524 1.00 94.44 91 MET A O 1
ATOM 676 N N . PHE A 1 92 ? 2.207 -11.671 -13.392 1.00 91.94 92 PHE A N 1
ATOM 677 C CA . PHE A 1 92 ? 3.595 -11.321 -13.678 1.00 91.94 92 PHE A CA 1
ATOM 678 C C . PHE A 1 92 ? 4.545 -11.799 -12.572 1.00 91.94 92 PHE A C 1
ATOM 680 O O . PHE A 1 92 ? 5.568 -12.418 -12.866 1.00 91.94 92 PHE A O 1
ATOM 687 N N . ALA A 1 93 ? 4.190 -11.565 -11.305 1.00 91.19 93 ALA A N 1
ATOM 688 C CA . ALA A 1 93 ? 4.970 -12.020 -10.158 1.00 91.19 93 ALA A CA 1
ATOM 689 C C . ALA A 1 93 ? 5.091 -13.551 -10.119 1.00 91.19 93 ALA A C 1
ATOM 691 O O . ALA A 1 93 ? 6.183 -14.073 -9.894 1.00 91.19 93 ALA A O 1
ATOM 692 N N . ALA A 1 94 ? 3.998 -14.268 -10.402 1.00 92.31 94 ALA A N 1
ATOM 693 C CA . ALA A 1 94 ? 3.998 -15.724 -10.488 1.00 92.31 94 ALA A CA 1
ATOM 694 C C . ALA A 1 94 ? 4.942 -16.228 -11.590 1.00 92.31 94 ALA A C 1
ATOM 696 O O . ALA A 1 94 ? 5.775 -17.085 -11.316 1.00 92.31 94 ALA A O 1
ATOM 697 N N . ALA A 1 95 ? 4.880 -15.648 -12.793 1.00 94.31 95 ALA A N 1
ATOM 698 C CA . ALA A 1 95 ? 5.727 -16.043 -13.921 1.00 94.31 95 ALA A CA 1
ATOM 699 C C . ALA A 1 95 ? 7.232 -15.811 -13.677 1.00 94.31 95 ALA A C 1
ATOM 701 O O . ALA A 1 95 ? 8.066 -16.499 -14.260 1.00 94.31 95 ALA A O 1
ATOM 702 N N . LEU A 1 96 ? 7.598 -14.836 -12.838 1.00 91.12 96 LEU A N 1
ATOM 703 C CA . LEU A 1 96 ? 8.994 -14.583 -12.457 1.00 91.12 96 LEU A CA 1
ATOM 704 C C . LEU A 1 96 ? 9.498 -15.483 -11.321 1.00 91.12 96 LEU A C 1
ATOM 706 O O . LEU A 1 96 ? 10.710 -15.568 -11.116 1.00 91.12 96 LEU A O 1
ATOM 710 N N . ALA A 1 97 ? 8.594 -16.108 -10.568 1.00 86.31 97 ALA A N 1
ATOM 711 C CA . ALA A 1 97 ? 8.933 -17.025 -9.484 1.00 86.31 97 ALA A CA 1
ATOM 712 C C . ALA A 1 97 ? 9.153 -18.477 -9.959 1.00 86.31 97 ALA A C 1
ATOM 714 O O . ALA A 1 97 ? 9.585 -19.306 -9.153 1.00 86.31 97 ALA A O 1
ATOM 715 N N . GLU A 1 98 ? 8.844 -18.779 -11.227 1.00 67.50 98 GLU A N 1
ATOM 716 C CA . GLU A 1 98 ? 9.031 -20.090 -11.878 1.00 67.50 98 GLU A CA 1
ATOM 717 C C . GLU A 1 98 ? 10.493 -20.426 -12.229 1.00 67.50 98 GLU A C 1
ATOM 719 O O . GLU A 1 98 ? 11.276 -19.520 -12.602 1.00 67.50 98 GLU A O 1
#

Sequence (98 aa):
MEQTDAPDGWSLLAETDGAAALLDAALRLDPDEQYTSTELADAAGLTMKDLYLSDAPAMLADRGLFETAETDDGTVYRVDADSEAYEAAAMFAAALAE

Radius of gyration: 13.79 Å; chains: 1; bounding box: 21×34×46 Å

pLDDT: mean 90.15, std 12.0, range [42.91, 97.75]

Secondary structure (DSSP, 8-state):
-----PPPHHHHHHHSTTHHHHHHHHHHS-TTS-EEHHHHHHHTT--HHHHHH-SHHHHHHHTTSEEEEEETTEEEEEE-TTSHHHHHHHHHHHHHH-

Foldseek 3Di:
DPPPPPDDPVSVCVPWQLLVLLLVLLLVDDQVDKADCCRSCVSSVHDSVSSVVTCNVVVCVVQVQWDWDQDPVGIITGGPCVGPSNVVSNVVVVVVVD